Protein AF-A0A0F8Y3W3-F1 (afdb_monomer_lite)

pLDDT: mean 93.69, std 10.27, range [40.16, 98.5]

Radius of gyration: 11.27 Å; chains: 1; bounding box: 31×21×30 Å

Structure (mmCIF, N/CA/C/O backbone):
data_AF-A0A0F8Y3W3-F1
#
_entry.id   AF-A0A0F8Y3W3-F1
#
loop_
_atom_site.group_PDB
_atom_site.id
_atom_site.type_symbol
_atom_site.label_atom_id
_atom_site.label_alt_id
_atom_site.label_comp_id
_atom_site.label_asym_id
_atom_site.label_entity_id
_atom_site.label_seq_id
_atom_site.pdbx_PDB_ins_code
_atom_site.Cartn_x
_atom_site.Cartn_y
_atom_site.Cartn_z
_atom_site.occupancy
_atom_site.B_iso_or_equiv
_atom_site.auth_seq_id
_atom_site.auth_comp_id
_atom_site.auth_asym_id
_atom_site.auth_atom_id
_atom_site.pdbx_PDB_model_num
ATOM 1 N N . MET A 1 1 ? -21.117 9.449 9.455 1.00 57.91 1 MET A N 1
ATOM 2 C CA . MET A 1 1 ? -20.194 8.519 8.772 1.00 57.91 1 MET A CA 1
ATOM 3 C C . MET A 1 1 ? -18.908 9.276 8.535 1.00 57.91 1 MET A C 1
ATOM 5 O O . MET A 1 1 ? -18.987 10.379 8.009 1.00 57.91 1 MET A O 1
ATOM 9 N N . ILE A 1 2 ? -17.774 8.755 9.003 1.00 70.19 2 ILE A N 1
ATOM 10 C CA . ILE A 1 2 ? -16.470 9.314 8.632 1.00 70.19 2 ILE A CA 1
ATOM 11 C C . ILE A 1 2 ? -16.232 8.909 7.177 1.00 70.19 2 ILE A C 1
ATOM 13 O O . ILE A 1 2 ? -16.442 7.749 6.836 1.00 70.19 2 ILE A O 1
ATOM 17 N N . ASN A 1 3 ? -15.889 9.874 6.329 1.00 81.25 3 ASN A N 1
ATOM 18 C CA . ASN A 1 3 ? -15.517 9.629 4.942 1.00 81.25 3 ASN A CA 1
ATOM 19 C C . ASN A 1 3 ? -14.000 9.794 4.855 1.00 81.25 3 ASN A C 1
ATOM 21 O O . ASN A 1 3 ? -13.509 10.904 5.054 1.00 81.25 3 ASN A O 1
ATOM 25 N N . TYR A 1 4 ? -13.282 8.696 4.641 1.00 90.38 4 TYR A N 1
ATOM 26 C CA . TYR A 1 4 ? -11.832 8.725 4.459 1.00 90.38 4 TYR A CA 1
ATOM 27 C C . TYR A 1 4 ? -11.500 9.099 3.013 1.00 90.38 4 TYR A C 1
ATOM 29 O O . TYR A 1 4 ? -12.246 8.752 2.093 1.00 90.38 4 TYR A O 1
ATOM 37 N N . ASP A 1 5 ? -10.394 9.815 2.813 1.00 92.69 5 ASP A N 1
ATOM 38 C CA . ASP A 1 5 ? -9.889 10.104 1.474 1.00 92.69 5 ASP A CA 1
ATOM 39 C C . ASP A 1 5 ? -9.009 8.940 0.995 1.00 92.69 5 ASP A C 1
ATOM 41 O O . ASP A 1 5 ? -8.131 8.456 1.707 1.00 92.69 5 ASP A O 1
ATOM 45 N N . TYR A 1 6 ? -9.281 8.458 -0.215 1.00 96.06 6 TYR A N 1
ATOM 46 C CA . TYR A 1 6 ? -8.513 7.405 -0.885 1.00 96.06 6 TYR A CA 1
ATOM 47 C C . TYR A 1 6 ? -7.901 7.905 -2.197 1.00 96.06 6 TYR A C 1
ATOM 49 O O . TYR A 1 6 ? -7.234 7.141 -2.889 1.00 96.06 6 TYR A O 1
ATOM 57 N N . SER A 1 7 ? -8.145 9.164 -2.572 1.00 95.94 7 SER A N 1
ATOM 58 C CA . SER A 1 7 ? -7.754 9.724 -3.869 1.00 95.94 7 SER A CA 1
ATOM 59 C C . SER A 1 7 ? -6.239 9.865 -4.038 1.00 95.94 7 SER A C 1
ATOM 61 O O . SER A 1 7 ? -5.759 9.915 -5.169 1.00 95.94 7 SER A O 1
ATOM 63 N N . SER A 1 8 ? -5.488 9.855 -2.931 1.00 95.19 8 SER A N 1
ATOM 64 C CA . SER A 1 8 ? -4.023 9.794 -2.901 1.00 95.19 8 SER A CA 1
ATOM 65 C C . SER A 1 8 ? -3.463 8.440 -3.358 1.00 95.19 8 SER A C 1
ATOM 67 O O . SER A 1 8 ? -2.302 8.359 -3.753 1.00 95.19 8 SER A O 1
ATOM 69 N N . LEU A 1 9 ? -4.274 7.377 -3.347 1.00 98.06 9 LEU A N 1
ATOM 70 C CA . LEU A 1 9 ? -3.868 6.047 -3.793 1.00 98.06 9 LEU A CA 1
ATOM 71 C C . LEU A 1 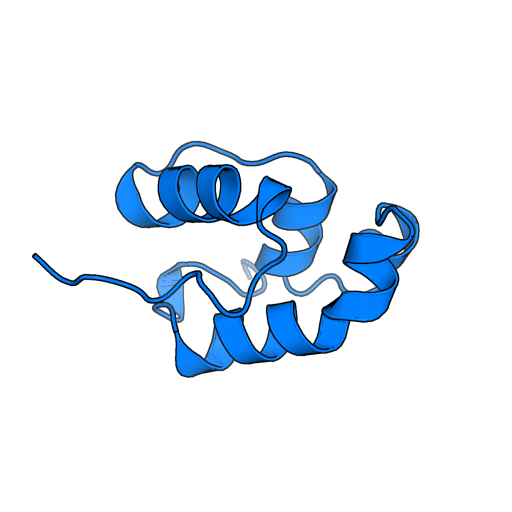9 ? -4.119 5.844 -5.297 1.00 98.06 9 LEU A C 1
ATOM 73 O O . LEU A 1 9 ? -5.091 6.383 -5.843 1.00 98.06 9 LEU A O 1
ATOM 77 N N . PRO A 1 10 ? -3.332 4.974 -5.963 1.00 98.06 10 PRO A N 1
ATOM 78 C CA . PRO A 1 10 ? -3.629 4.514 -7.317 1.00 98.06 10 PRO A CA 1
ATOM 79 C C . PRO A 1 10 ? -5.077 4.028 -7.455 1.00 98.06 10 PRO A C 1
ATOM 81 O O . PRO A 1 10 ? -5.554 3.260 -6.620 1.00 98.06 10 PRO A O 1
ATOM 84 N N . GLU A 1 11 ? -5.763 4.421 -8.533 1.00 98.00 11 GLU A N 1
ATOM 85 C CA . GLU A 1 11 ? -7.200 4.160 -8.747 1.00 98.00 11 GLU A CA 1
ATOM 86 C C . GLU A 1 11 ? -7.579 2.683 -8.537 1.00 98.00 11 GLU A C 1
ATOM 88 O O . GLU A 1 11 ? -8.531 2.362 -7.823 1.00 98.00 11 GLU A O 1
ATOM 93 N N . HIS A 1 12 ? -6.767 1.766 -9.073 1.00 97.81 12 HIS A N 1
ATOM 94 C CA . HIS A 1 12 ? -6.983 0.321 -8.961 1.00 97.81 12 HIS A CA 1
ATOM 95 C C . HIS A 1 12 ? -6.866 -0.226 -7.522 1.00 97.81 12 HIS A C 1
ATOM 97 O O . HIS A 1 12 ? -7.308 -1.344 -7.252 1.00 97.81 12 HIS A O 1
ATOM 103 N N . MET A 1 13 ? -6.314 0.554 -6.589 1.00 98.44 13 MET A N 1
ATOM 104 C CA . MET A 1 13 ? -6.085 0.175 -5.190 1.00 98.44 13 MET A CA 1
ATOM 105 C C . MET A 1 13 ? -7.076 0.814 -4.218 1.00 98.44 13 MET A C 1
ATOM 107 O O . MET A 1 13 ? -7.308 0.260 -3.140 1.00 98.44 13 MET A O 1
ATOM 111 N N . GLN A 1 14 ? -7.749 1.898 -4.616 1.00 98.12 14 GLN A N 1
ATOM 112 C CA . GLN A 1 14 ? -8.732 2.602 -3.783 1.00 98.12 14 GLN A CA 1
ATOM 113 C C . GLN A 1 14 ? -9.849 1.671 -3.299 1.00 98.12 14 GLN A C 1
ATOM 115 O O . GLN A 1 14 ? -10.208 1.666 -2.123 1.00 98.12 14 GLN A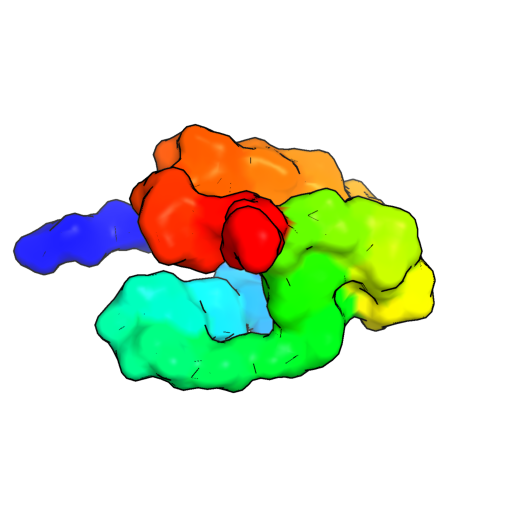 O 1
ATOM 120 N N . GLY A 1 15 ? -10.362 0.807 -4.181 1.00 97.94 15 GLY A N 1
ATOM 121 C CA . GLY A 1 15 ? -11.412 -0.147 -3.819 1.00 97.94 15 GLY A CA 1
ATOM 122 C C . GLY A 1 15 ? -10.967 -1.181 -2.778 1.00 97.94 15 GLY A C 1
ATOM 123 O O . GLY A 1 15 ? -11.760 -1.567 -1.919 1.00 97.94 15 GLY A O 1
ATOM 124 N N . ALA A 1 16 ? -9.710 -1.633 -2.836 1.00 97.94 16 ALA A N 1
ATOM 125 C CA . ALA A 1 16 ? -9.161 -2.570 -1.857 1.00 97.94 16 ALA A CA 1
ATOM 126 C C . ALA A 1 16 ? -8.943 -1.891 -0.498 1.00 97.94 16 ALA A C 1
ATOM 128 O O . ALA A 1 16 ? -9.362 -2.434 0.523 1.00 97.94 16 ALA A O 1
ATOM 129 N N . ALA A 1 17 ? -8.375 -0.682 -0.502 1.00 97.88 17 ALA A N 1
ATOM 130 C CA . ALA A 1 17 ? -8.187 0.132 0.695 1.00 97.88 17 ALA A CA 1
ATOM 131 C C . ALA A 1 17 ? -9.520 0.440 1.391 1.00 97.88 17 ALA A C 1
ATOM 133 O O . ALA A 1 17 ? -9.658 0.216 2.592 1.00 97.88 17 ALA A O 1
ATOM 134 N N . LYS A 1 18 ? -10.536 0.853 0.626 1.00 97.31 18 LYS A N 1
ATOM 135 C CA . LYS A 1 18 ? -11.875 1.140 1.145 1.00 97.31 18 LYS A CA 1
ATOM 136 C C . LYS A 1 18 ? -12.518 -0.068 1.823 1.00 97.31 18 LYS A C 1
ATOM 138 O O . LYS A 1 18 ? -12.994 0.037 2.948 1.00 97.31 18 LYS A O 1
ATOM 143 N N . ARG A 1 19 ? -12.505 -1.236 1.170 1.00 97.56 19 ARG A N 1
ATOM 144 C CA . ARG A 1 19 ? -13.064 -2.475 1.743 1.00 97.56 19 ARG A CA 1
ATOM 145 C C . ARG A 1 19 ? -12.358 -2.890 3.034 1.00 97.56 19 ARG A C 1
ATOM 147 O O . ARG A 1 19 ? -13.019 -3.345 3.962 1.00 97.56 19 ARG A O 1
ATOM 154 N N . TYR A 1 20 ? -11.043 -2.715 3.109 1.00 96.88 20 TYR A N 1
ATOM 155 C CA . TYR A 1 20 ? -10.309 -2.987 4.338 1.00 96.88 20 TYR A CA 1
ATOM 156 C C . TYR A 1 20 ? -10.707 -2.022 5.461 1.00 96.88 20 TYR A C 1
ATOM 158 O O . TYR A 1 20 ? -11.149 -2.467 6.517 1.00 96.88 20 TYR A O 1
ATOM 166 N N . VAL A 1 21 ? -10.612 -0.713 5.216 1.00 95.62 21 VAL A N 1
ATOM 167 C CA . VAL A 1 21 ? -10.828 0.315 6.246 1.00 95.62 21 VAL A CA 1
ATOM 168 C C . VAL A 1 21 ? -12.281 0.354 6.725 1.00 95.62 21 VAL A C 1
ATOM 170 O O . VAL A 1 21 ? -12.529 0.442 7.923 1.00 95.62 21 VAL A O 1
ATOM 173 N N . GLU A 1 22 ? -13.249 0.284 5.810 1.00 95.12 22 GLU A N 1
ATOM 174 C CA . GLU A 1 22 ? -14.666 0.472 6.150 1.00 95.12 22 GLU A CA 1
ATOM 175 C C . GLU A 1 22 ? -15.391 -0.832 6.499 1.00 95.12 22 GLU A C 1
ATOM 177 O O . GLU A 1 22 ? -16.393 -0.801 7.211 1.00 95.12 22 GLU A O 1
ATOM 182 N N . GLN A 1 23 ? -14.933 -1.971 5.970 1.00 95.38 23 GLN A N 1
ATOM 183 C CA . GLN A 1 23 ? -15.663 -3.245 6.055 1.00 95.38 23 GLN A CA 1
ATOM 184 C C . GLN A 1 23 ? -14.851 -4.350 6.740 1.00 95.38 23 GLN A C 1
ATOM 186 O O . GLN A 1 23 ? -15.375 -5.442 6.951 1.00 95.38 23 GLN A O 1
ATOM 191 N N . GLY A 1 24 ? -13.581 -4.100 7.075 1.00 94.00 24 GLY A N 1
ATOM 192 C CA . GLY A 1 24 ? -12.697 -5.096 7.682 1.00 94.00 24 GLY A CA 1
ATOM 193 C C . GLY A 1 24 ? -12.342 -6.258 6.751 1.00 94.00 24 GLY A C 1
ATOM 194 O O . GLY A 1 24 ? -11.915 -7.309 7.222 1.00 94.00 24 GLY A O 1
ATOM 195 N N . ILE A 1 25 ? -12.536 -6.108 5.435 1.00 96.94 25 ILE A N 1
ATOM 196 C CA . ILE A 1 25 ? -12.241 -7.171 4.468 1.00 96.94 25 ILE A CA 1
ATOM 197 C C . ILE A 1 25 ? -10.723 -7.232 4.237 1.00 96.94 25 ILE A C 1
ATOM 199 O O . ILE A 1 25 ? -10.141 -6.226 3.820 1.00 96.94 25 ILE A O 1
ATOM 203 N N . PRO A 1 26 ? -10.071 -8.393 4.440 1.00 95.75 26 PRO A N 1
ATOM 204 C CA . PRO A 1 26 ? -8.632 -8.527 4.229 1.00 95.75 26 PRO A CA 1
ATOM 205 C C . PRO A 1 26 ? -8.212 -8.188 2.786 1.00 95.75 26 PRO A C 1
ATOM 207 O O . PRO A 1 26 ? -8.842 -8.677 1.840 1.00 95.75 26 PRO A O 1
ATOM 210 N N . PRO A 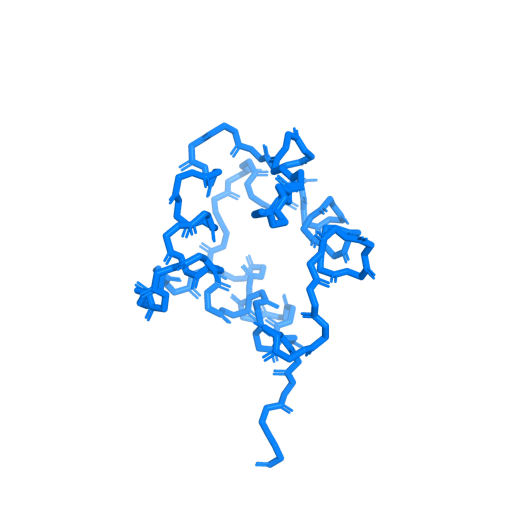1 27 ? -7.159 -7.375 2.583 1.00 97.31 27 PRO A N 1
ATOM 211 C CA . PRO A 1 27 ? -6.675 -7.037 1.253 1.00 97.31 27 PRO A CA 1
ATOM 212 C C . PRO A 1 27 ? -5.671 -8.074 0.717 1.00 97.31 27 PRO A C 1
ATOM 214 O O . PRO A 1 27 ? -5.333 -9.062 1.367 1.00 97.31 27 PRO A O 1
ATOM 217 N N . GLY A 1 28 ? -5.193 -7.847 -0.510 1.00 97.25 28 GLY A N 1
ATOM 218 C CA . GLY A 1 28 ? -4.120 -8.641 -1.111 1.00 97.25 28 GLY A CA 1
ATOM 219 C C . GLY A 1 28 ? -2.745 -8.359 -0.494 1.00 97.25 28 GLY A C 1
ATOM 220 O O . GLY A 1 28 ? -2.542 -7.352 0.181 1.00 97.25 28 GLY A O 1
ATOM 221 N N . GLY A 1 29 ? -1.773 -9.229 -0.787 1.00 97.62 29 GLY A N 1
ATOM 222 C CA . GLY A 1 29 ? -0.474 -9.256 -0.102 1.00 97.62 29 GLY A CA 1
ATOM 223 C C . GLY A 1 29 ? 0.322 -7.946 -0.120 1.00 97.62 29 GLY A C 1
ATOM 224 O O . GLY A 1 29 ? 0.928 -7.611 0.891 1.00 97.62 29 GLY A O 1
ATOM 225 N N . PHE A 1 30 ? 0.304 -7.188 -1.223 1.00 98.31 30 PHE A N 1
ATOM 226 C CA . PHE A 1 30 ? 0.972 -5.881 -1.283 1.00 98.31 30 PHE A CA 1
ATOM 227 C C . PHE A 1 30 ? 0.406 -4.905 -0.239 1.00 98.31 30 PHE A C 1
ATOM 229 O O . PHE A 1 30 ? 1.148 -4.390 0.593 1.00 98.31 30 PHE A O 1
ATOM 236 N N . LEU A 1 31 ? -0.914 -4.693 -0.246 1.00 97.94 31 LEU A N 1
ATOM 237 C CA . LEU A 1 31 ? -1.556 -3.750 0.668 1.00 97.94 31 LEU A CA 1
ATOM 238 C C . LEU A 1 31 ? -1.491 -4.245 2.119 1.00 97.94 31 LEU A C 1
ATOM 240 O O . LEU A 1 31 ? -1.311 -3.434 3.017 1.00 97.94 31 LEU A O 1
ATOM 244 N N . THR A 1 32 ? -1.538 -5.561 2.353 1.00 97.75 32 THR A N 1
ATOM 245 C CA . THR A 1 32 ? -1.260 -6.139 3.678 1.00 97.75 32 THR A CA 1
ATOM 246 C C . THR A 1 32 ? 0.135 -5.755 4.175 1.00 97.75 32 THR A C 1
ATOM 248 O O . THR A 1 32 ? 0.264 -5.277 5.297 1.00 97.75 32 THR A O 1
ATOM 251 N N . ALA A 1 33 ? 1.175 -5.893 3.346 1.00 97.75 33 ALA A N 1
ATOM 252 C CA . ALA A 1 33 ? 2.538 -5.530 3.732 1.00 97.75 33 ALA A CA 1
ATOM 253 C C . ALA A 1 33 ? 2.689 -4.023 4.018 1.00 97.75 33 ALA A C 1
ATOM 255 O O . ALA A 1 33 ? 3.338 -3.650 4.997 1.00 97.75 33 ALA A O 1
ATOM 256 N N . VAL A 1 34 ? 2.041 -3.167 3.215 1.00 97.50 34 VAL A N 1
ATOM 257 C CA . VAL A 1 34 ? 1.957 -1.715 3.459 1.00 97.50 34 VAL A CA 1
ATOM 258 C C . VAL A 1 34 ? 1.312 -1.429 4.818 1.00 97.50 34 VAL A C 1
ATOM 260 O O . VAL A 1 34 ? 1.907 -0.745 5.6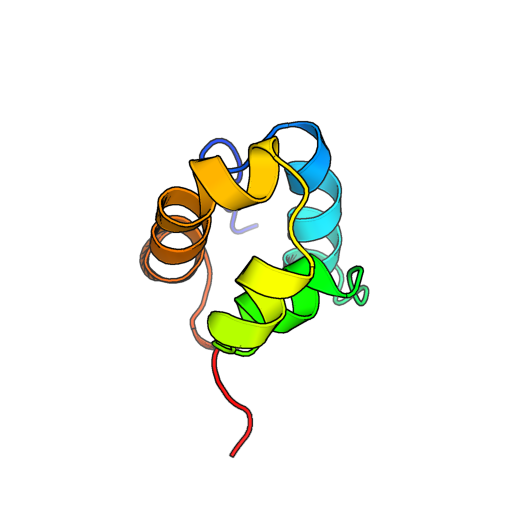48 1.00 97.50 34 VAL A O 1
ATOM 263 N N . LEU A 1 35 ? 0.127 -1.992 5.072 1.00 97.25 35 LEU A N 1
ATOM 264 C CA . LEU A 1 35 ? -0.634 -1.784 6.307 1.00 97.25 35 LEU A CA 1
ATOM 265 C C . LEU A 1 35 ? 0.108 -2.299 7.545 1.00 97.25 35 LEU A C 1
ATOM 267 O O . LEU A 1 35 ? 0.007 -1.692 8.602 1.00 97.25 35 LEU A O 1
ATOM 271 N N . SER A 1 36 ? 0.893 -3.371 7.426 1.00 96.38 36 SER A N 1
ATOM 272 C CA . SER A 1 36 ? 1.715 -3.908 8.520 1.00 96.38 36 SER A CA 1
ATOM 273 C C . SER A 1 36 ? 3.048 -3.173 8.722 1.00 96.38 36 SER A C 1
ATOM 275 O O . SER A 1 36 ? 3.884 -3.638 9.495 1.00 96.38 36 SER A O 1
ATOM 277 N N . ASN A 1 37 ? 3.272 -2.046 8.037 1.00 94.75 37 ASN A N 1
ATOM 278 C CA . ASN A 1 37 ? 4.522 -1.280 8.070 1.00 94.75 37 ASN A CA 1
ATOM 279 C C . ASN A 1 37 ? 5.765 -2.106 7.665 1.00 94.75 37 ASN A C 1
ATOM 281 O O . ASN A 1 37 ? 6.885 -1.847 8.107 1.00 94.75 37 ASN A O 1
ATOM 285 N N . ASN A 1 38 ? 5.579 -3.111 6.803 1.00 95.94 38 ASN A N 1
ATOM 286 C CA . ASN A 1 38 ? 6.655 -3.923 6.246 1.00 95.94 38 ASN A CA 1
ATOM 287 C C . ASN A 1 38 ? 7.011 -3.414 4.845 1.00 95.94 38 ASN A C 1
ATOM 289 O O . ASN A 1 38 ? 6.644 -4.007 3.830 1.00 95.94 38 ASN A O 1
ATOM 293 N N . LEU A 1 39 ? 7.723 -2.284 4.790 1.00 95.12 39 LEU A N 1
ATOM 294 C CA . LEU A 1 39 ? 8.038 -1.611 3.524 1.00 95.12 39 LEU A CA 1
ATOM 295 C C . LEU A 1 39 ? 8.945 -2.441 2.603 1.00 95.12 39 LEU A C 1
ATOM 297 O O . LEU A 1 39 ? 8.865 -2.294 1.386 1.00 95.12 39 LEU A O 1
ATOM 301 N N . VAL A 1 40 ? 9.774 -3.332 3.160 1.00 96.94 40 VAL A N 1
ATOM 302 C CA . VAL A 1 40 ? 10.632 -4.228 2.369 1.00 96.94 40 VAL A CA 1
ATOM 303 C C . VAL A 1 40 ? 9.785 -5.254 1.613 1.00 96.94 40 VAL A C 1
ATOM 305 O O . VAL A 1 40 ? 9.938 -5.394 0.401 1.00 96.94 40 VAL A O 1
ATOM 308 N N . ASP A 1 41 ? 8.857 -5.932 2.297 1.00 97.81 41 ASP A N 1
ATOM 309 C CA . ASP A 1 41 ? 7.946 -6.890 1.652 1.00 97.81 41 ASP A CA 1
ATOM 310 C C . ASP A 1 41 ? 6.943 -6.178 0.731 1.00 97.81 41 ASP A C 1
ATOM 312 O O . ASP A 1 41 ? 6.654 -6.661 -0.363 1.00 97.81 41 ASP A O 1
ATOM 316 N N . ALA A 1 42 ? 6.472 -4.985 1.112 1.00 98.00 42 ALA A N 1
ATOM 317 C CA . ALA A 1 42 ? 5.610 -4.170 0.262 1.00 98.00 42 ALA A CA 1
ATOM 318 C C . ALA A 1 42 ? 6.298 -3.828 -1.065 1.00 98.00 42 ALA A C 1
ATOM 320 O O . ALA A 1 42 ? 5.724 -4.061 -2.126 1.00 98.00 42 ALA A O 1
ATOM 321 N N . PHE A 1 43 ? 7.544 -3.346 -1.024 1.00 97.75 43 PHE A N 1
ATOM 322 C CA . PHE A 1 43 ? 8.297 -3.035 -2.238 1.00 97.75 43 PHE A CA 1
ATOM 323 C C . PHE A 1 43 ? 8.553 -4.286 -3.092 1.00 97.75 43 PHE A C 1
ATOM 325 O O . PHE A 1 43 ? 8.417 -4.228 -4.309 1.00 97.75 43 PHE A O 1
ATOM 332 N N . GLY A 1 44 ? 8.848 -5.434 -2.470 1.00 98.06 44 GLY A N 1
ATOM 333 C CA . GLY A 1 44 ? 9.041 -6.703 -3.183 1.00 98.06 44 GLY A CA 1
ATOM 334 C C . GLY A 1 44 ? 7.781 -7.255 -3.864 1.00 98.06 44 GLY A C 1
ATOM 335 O O . GLY A 1 44 ? 7.888 -7.996 -4.839 1.00 98.06 44 GLY A O 1
ATOM 336 N N . ARG A 1 45 ? 6.587 -6.900 -3.370 1.00 98.25 45 ARG A N 1
ATOM 337 C CA . ARG A 1 45 ? 5.285 -7.318 -3.925 1.00 98.25 45 ARG A CA 1
ATOM 338 C C . ARG A 1 45 ? 4.665 -6.310 -4.887 1.00 98.25 45 ARG A C 1
ATOM 340 O O . ARG A 1 45 ? 3.669 -6.640 -5.530 1.00 98.25 45 ARG A O 1
ATOM 347 N N . ALA A 1 46 ? 5.178 -5.087 -4.923 1.00 98.12 46 ALA A N 1
ATOM 348 C CA . ALA A 1 46 ? 4.592 -4.011 -5.697 1.00 98.12 46 ALA A CA 1
ATOM 349 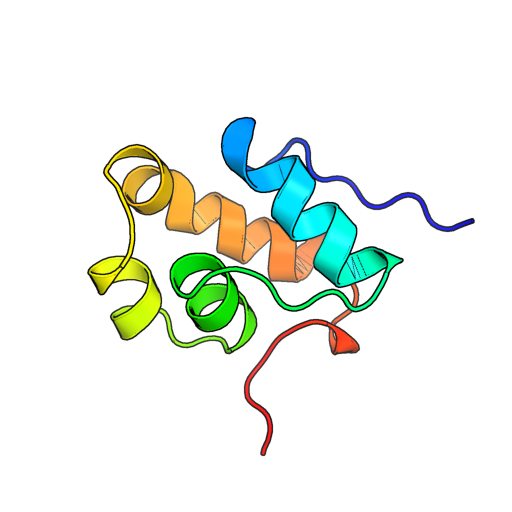C C . ALA A 1 46 ? 4.753 -4.25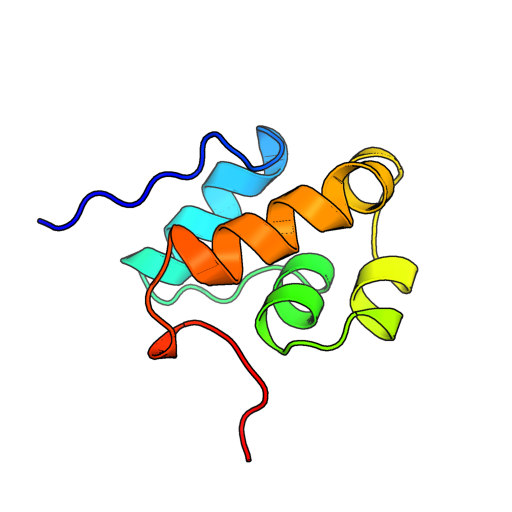2 -7.206 1.00 98.12 46 ALA A C 1
ATOM 351 O O . ALA A 1 46 ? 5.821 -4.629 -7.686 1.00 98.12 46 ALA A O 1
ATOM 352 N N . ASP A 1 47 ? 3.696 -3.978 -7.969 1.00 97.88 47 ASP A N 1
ATOM 353 C CA . ASP A 1 47 ? 3.839 -3.695 -9.398 1.00 97.88 47 ASP A CA 1
ATOM 354 C C . ASP A 1 47 ? 4.508 -2.324 -9.622 1.00 97.88 47 ASP A C 1
ATOM 356 O O . ASP A 1 47 ? 4.801 -1.581 -8.680 1.00 97.88 47 ASP A O 1
ATOM 360 N N . SER A 1 48 ? 4.746 -1.962 -10.885 1.00 98.19 48 SER A N 1
ATOM 361 C CA . SER A 1 48 ? 5.438 -0.717 -11.228 1.00 98.19 48 SER A CA 1
ATOM 362 C C . SER A 1 48 ? 4.722 0.542 -10.733 1.00 98.19 48 SER A C 1
ATOM 364 O O . SER A 1 48 ? 5.387 1.507 -10.359 1.00 98.19 48 SER A O 1
ATOM 366 N N . THR A 1 49 ? 3.386 0.556 -10.718 1.00 98.50 49 THR A N 1
ATOM 367 C CA . THR A 1 49 ? 2.607 1.708 -10.244 1.00 98.50 49 THR A CA 1
ATOM 368 C C . THR A 1 49 ? 2.675 1.803 -8.726 1.00 98.50 49 THR A C 1
ATOM 370 O O . THR A 1 49 ? 2.966 2.864 -8.180 1.00 98.50 49 THR A O 1
ATOM 373 N N . ASN A 1 50 ? 2.472 0.684 -8.039 1.00 98.38 50 ASN A N 1
ATOM 374 C CA . ASN A 1 50 ? 2.503 0.619 -6.585 1.00 98.38 50 ASN A CA 1
ATOM 375 C C . ASN A 1 50 ? 3.893 0.925 -6.012 1.00 98.38 50 ASN A C 1
ATOM 377 O O . ASN A 1 50 ? 3.996 1.598 -4.987 1.00 98.38 50 ASN A O 1
ATOM 381 N N . ALA A 1 51 ? 4.960 0.521 -6.705 1.00 98.12 51 ALA A N 1
ATOM 382 C CA . ALA A 1 51 ? 6.328 0.857 -6.328 1.00 98.12 51 ALA A CA 1
ATOM 383 C C . ALA A 1 51 ? 6.600 2.363 -6.471 1.00 98.12 51 ALA A C 1
ATOM 385 O O . ALA A 1 51 ? 7.192 2.971 -5.579 1.00 98.12 51 ALA A O 1
ATOM 386 N N . ALA A 1 52 ? 6.135 2.979 -7.565 1.00 98.19 52 ALA A N 1
ATOM 387 C CA . ALA A 1 52 ? 6.295 4.413 -7.806 1.00 98.19 52 ALA A CA 1
ATOM 388 C C . ALA A 1 52 ? 5.510 5.276 -6.800 1.00 98.19 52 ALA A C 1
ATOM 390 O O . ALA A 1 52 ? 5.984 6.339 -6.403 1.00 98.19 52 ALA A O 1
ATOM 391 N N . CYS A 1 53 ? 4.348 4.796 -6.353 1.00 98.19 53 CYS A N 1
ATOM 392 C CA . CYS A 1 53 ? 3.460 5.497 -5.424 1.00 98.19 53 CYS A CA 1
ATOM 393 C C . CYS A 1 53 ? 3.667 5.113 -3.950 1.00 98.19 53 CYS A C 1
ATOM 395 O O . CYS A 1 53 ? 2.858 5.494 -3.108 1.00 98.19 53 CYS A O 1
ATOM 397 N N . LEU A 1 54 ? 4.727 4.377 -3.583 1.00 97.62 54 LEU A N 1
ATOM 398 C CA . LEU A 1 54 ? 4.898 3.881 -2.205 1.00 97.62 54 LEU A CA 1
ATOM 399 C C . LEU A 1 54 ? 4.905 5.010 -1.154 1.00 97.62 54 LEU A C 1
ATOM 401 O O . LEU A 1 54 ? 4.413 4.834 -0.042 1.00 97.62 54 LEU A O 1
ATOM 405 N N . LYS A 1 55 ? 5.409 6.195 -1.516 1.00 97.94 55 LYS A N 1
ATOM 406 C CA . LYS A 1 55 ? 5.347 7.388 -0.659 1.00 97.94 55 LYS A CA 1
ATOM 407 C C . LYS A 1 55 ? 3.907 7.847 -0.400 1.00 97.94 55 LYS A C 1
ATOM 409 O O . LYS A 1 55 ? 3.602 8.254 0.718 1.00 97.94 55 LYS A O 1
ATOM 414 N N . ASP A 1 56 ? 3.038 7.768 -1.401 1.00 98.25 56 ASP A N 1
ATOM 415 C CA . ASP A 1 56 ? 1.636 8.173 -1.285 1.00 98.25 56 ASP A CA 1
ATOM 416 C C . ASP A 1 56 ? 0.875 7.218 -0.364 1.00 98.25 56 ASP A C 1
ATOM 418 O O . ASP A 1 56 ? 0.128 7.674 0.495 1.00 98.25 56 ASP A O 1
ATOM 422 N N . TYR A 1 57 ? 1.172 5.913 -0.432 1.00 98.06 57 TYR A N 1
ATOM 423 C CA . TYR A 1 57 ? 0.679 4.943 0.550 1.00 98.06 57 TYR A CA 1
ATOM 424 C C . TYR A 1 57 ? 1.074 5.319 1.979 1.00 98.06 57 TYR A C 1
ATOM 426 O O . TYR A 1 57 ? 0.225 5.323 2.860 1.00 98.06 57 TYR A O 1
ATOM 434 N N . ILE A 1 58 ? 2.344 5.659 2.220 1.00 96.94 58 ILE A N 1
ATOM 435 C CA . ILE A 1 58 ? 2.825 6.033 3.561 1.00 96.94 58 ILE A CA 1
ATOM 436 C C . ILE A 1 58 ? 2.123 7.302 4.065 1.00 96.94 58 ILE A C 1
ATOM 438 O O . ILE A 1 58 ? 1.720 7.362 5.226 1.00 96.94 58 ILE A O 1
ATOM 442 N N . ASN A 1 59 ? 1.944 8.303 3.199 1.00 97.00 59 ASN A N 1
ATOM 443 C CA . ASN A 1 59 ? 1.199 9.514 3.544 1.00 97.00 59 ASN A CA 1
ATOM 444 C C . ASN A 1 59 ? -0.264 9.199 3.870 1.00 97.00 59 ASN A C 1
ATOM 446 O O . ASN A 1 59 ? -0.771 9.695 4.872 1.00 97.00 59 ASN A O 1
ATOM 450 N N . TRP A 1 60 ? -0.903 8.346 3.069 1.00 97.12 60 TRP A N 1
ATOM 451 C CA . TRP A 1 60 ? -2.280 7.911 3.276 1.00 97.12 60 TRP A CA 1
ATOM 452 C C . TRP A 1 60 ? -2.462 7.194 4.616 1.00 97.12 60 TRP A C 1
ATOM 454 O O . TRP A 1 60 ? -3.379 7.513 5.369 1.00 97.12 60 TRP A O 1
ATOM 464 N N . LEU A 1 61 ? -1.539 6.294 4.976 1.00 95.88 61 LEU A N 1
ATOM 465 C CA . LEU A 1 61 ? -1.532 5.662 6.297 1.00 95.88 61 LEU A CA 1
ATOM 466 C C . LEU A 1 61 ? -1.497 6.710 7.417 1.00 95.88 61 LEU A C 1
ATOM 468 O O . LEU A 1 61 ? -2.282 6.649 8.360 1.00 95.88 61 LEU A O 1
ATOM 472 N N . TYR A 1 62 ? -0.590 7.679 7.312 1.00 94.69 62 TYR A N 1
ATOM 473 C CA . TYR A 1 62 ? -0.337 8.629 8.390 1.00 94.69 62 TYR A CA 1
ATOM 474 C C . TYR A 1 62 ? -1.417 9.713 8.532 1.00 94.69 62 TYR A C 1
ATOM 476 O O . TYR A 1 62 ? -1.714 10.126 9.653 1.00 94.69 62 TYR A O 1
ATOM 484 N N . TRP A 1 63 ? -1.989 10.185 7.422 1.00 94.62 63 TRP A N 1
ATOM 485 C CA . TRP A 1 63 ? -2.878 11.352 7.407 1.00 94.62 63 TRP A CA 1
ATOM 486 C C . TRP A 1 63 ? -4.348 11.023 7.168 1.00 94.62 63 TRP A C 1
ATOM 488 O O . TRP A 1 63 ? -5.210 11.712 7.714 1.00 94.62 63 TRP A O 1
ATOM 498 N N . ASP A 1 64 ? -4.638 9.987 6.382 1.00 94.81 64 ASP A N 1
ATOM 499 C CA . ASP A 1 64 ? -5.974 9.805 5.815 1.00 94.81 64 ASP A CA 1
ATOM 500 C C . ASP A 1 64 ? -6.791 8.729 6.542 1.00 94.81 64 ASP A C 1
ATOM 502 O O . ASP A 1 64 ? -8.018 8.715 6.420 1.00 94.81 64 ASP A O 1
ATOM 506 N N . ILE A 1 65 ? -6.157 7.843 7.325 1.00 93.94 65 ILE A N 1
ATOM 507 C CA . ILE A 1 65 ? -6.841 6.753 8.042 1.00 93.94 65 ILE A CA 1
ATOM 508 C C . ILE A 1 65 ? -6.460 6.657 9.529 1.00 93.94 65 ILE A C 1
ATOM 510 O O . ILE A 1 65 ? -5.399 7.126 9.942 1.00 93.94 65 ILE A O 1
ATOM 514 N N . PRO A 1 66 ? -7.299 6.019 10.373 1.00 92.44 66 PRO A N 1
ATOM 515 C CA . PRO A 1 66 ? -6.999 5.842 11.789 1.00 92.44 66 PRO A CA 1
ATOM 516 C C . PRO A 1 66 ? -5.750 4.982 12.006 1.00 92.44 66 PRO A C 1
ATOM 518 O O . PRO A 1 66 ? -5.567 3.962 11.343 1.00 92.44 66 PRO A O 1
ATOM 521 N N . SER A 1 67 ? -4.953 5.316 13.023 1.00 91.12 67 SER A N 1
ATOM 522 C CA . SER A 1 67 ? -3.776 4.526 13.416 1.00 91.12 67 SER A CA 1
ATOM 523 C C . SER A 1 67 ? -4.110 3.091 13.833 1.00 91.12 67 SER A C 1
ATOM 525 O O . SER A 1 67 ? -3.251 2.226 13.778 1.00 91.12 67 SER A O 1
ATOM 527 N N . SER A 1 68 ? -5.358 2.798 14.207 1.00 91.50 68 SER A N 1
ATOM 528 C CA . SER A 1 68 ? -5.818 1.432 14.487 1.00 91.50 68 SER A CA 1
ATOM 529 C C . SER A 1 68 ? -5.905 0.542 13.244 1.00 91.50 68 SER A C 1
ATOM 531 O O . SER A 1 68 ? -6.049 -0.670 13.375 1.00 91.50 68 SER A O 1
ATOM 533 N N . CYS A 1 69 ? -5.886 1.125 12.043 1.00 93.38 69 CYS A N 1
ATOM 534 C CA . CYS A 1 69 ? -6.000 0.394 10.785 1.00 93.38 69 CYS A CA 1
ATOM 535 C C . CYS A 1 69 ? -4.646 -0.084 10.245 1.00 93.38 69 CYS A C 1
ATOM 537 O O . CYS A 1 69 ? -4.631 -0.832 9.270 1.00 93.38 69 CYS A O 1
ATOM 539 N N . TRP A 1 70 ? -3.521 0.339 10.820 1.00 94.88 70 TRP A N 1
ATOM 540 C CA . TRP A 1 70 ? -2.194 0.036 10.290 1.00 94.88 70 TRP A CA 1
ATOM 541 C C . TRP A 1 70 ? -1.118 0.080 11.379 1.00 94.88 70 TRP A C 1
ATOM 543 O O . TRP A 1 70 ? -1.368 0.464 12.516 1.00 94.88 70 TRP A O 1
ATOM 553 N N . GLY A 1 71 ? 0.094 -0.326 11.020 1.00 89.19 71 GLY A N 1
ATOM 554 C CA . GLY A 1 71 ? 1.201 -0.521 11.942 1.00 89.19 71 GLY A CA 1
ATOM 555 C C . GLY A 1 71 ? 1.418 -1.994 12.269 1.00 89.19 71 GLY A C 1
ATOM 556 O O . GLY A 1 71 ? 0.608 -2.870 11.961 1.00 89.19 71 GLY A O 1
ATOM 557 N N . SER A 1 72 ? 2.566 -2.278 12.872 1.00 68.62 72 SER A N 1
ATOM 558 C CA . SER A 1 72 ? 2.896 -3.612 13.355 1.00 68.62 72 SER A CA 1
ATOM 559 C C . SER A 1 72 ? 1.987 -3.968 14.529 1.00 68.62 72 SER A C 1
ATOM 561 O O . SER A 1 72 ? 1.994 -3.279 15.551 1.00 68.62 72 SER A O 1
ATOM 563 N N . SER A 1 73 ? 1.245 -5.068 14.411 1.00 55.06 73 SER A N 1
ATOM 564 C CA . SER A 1 73 ? 0.818 -5.820 15.590 1.00 55.06 73 SER A CA 1
ATOM 565 C C . SER A 1 73 ? 2.065 -6.154 16.414 1.00 55.06 73 SER A C 1
ATOM 567 O O . SER A 1 73 ? 3.075 -6.555 15.833 1.00 55.06 73 SER A O 1
ATOM 569 N N . ALA A 1 74 ? 1.997 -5.900 17.724 1.00 40.16 74 ALA A N 1
ATOM 570 C CA . ALA A 1 74 ? 3.056 -6.222 18.681 1.00 40.16 74 ALA A CA 1
ATOM 571 C C . ALA A 1 74 ? 3.564 -7.665 18.535 1.00 40.16 74 ALA A C 1
ATOM 573 O O . ALA A 1 74 ? 2.740 -8.546 18.192 1.00 40.16 74 ALA A O 1
#

Sequence (74 aa):
MINYDYSSLPEHMQGAAKRYVEQGIPPGGFLTAVLSNNLVDAFGRADSTNAACLKDYINWLYWDIPSSCWGSSA

Foldseek 3Di:
DDDFDQVLDDPVCSVQVCCCQPPVDDHDDLVVCLQQVNVVSNCVPDDPRCNVSVVSSVVSCVPGGDVVSGYHDD

Secondary structure (DSSP, 8-state):
------TTS-HHHHHHHHHHHHH-----HHHHHHHTT-HHHHHHH--HHHHHTHHHHHHHHHHTS-GGGSS---

Organism: NCBI:txid412755